Protein AF-A0A3L7VEH7-F1 (afdb_monomer_lite)

Structure (mmCIF, N/CA/C/O backbone):
data_AF-A0A3L7VEH7-F1
#
_entry.id   AF-A0A3L7VEH7-F1
#
loop_
_atom_site.group_PDB
_atom_site.id
_atom_site.type_symbol
_atom_site.label_atom_id
_atom_site.label_alt_id
_atom_site.label_comp_id
_atom_site.label_asym_id
_atom_site.label_entity_id
_atom_site.label_seq_id
_atom_site.pdbx_PDB_ins_code
_atom_site.Cartn_x
_atom_site.Cartn_y
_atom_site.Cartn_z
_atom_site.occupancy
_atom_site.B_iso_or_equiv
_atom_site.auth_seq_id
_atom_site.auth_comp_id
_atom_site.auth_asym_id
_atom_site.auth_atom_id
_atom_site.pdbx_PDB_model_num
ATOM 1 N N . MET A 1 1 ? 9.132 -48.400 -15.496 1.00 42.72 1 MET A N 1
ATOM 2 C CA . MET A 1 1 ? 8.889 -47.820 -14.159 1.00 42.72 1 MET A CA 1
ATOM 3 C C . MET A 1 1 ? 8.603 -46.337 -14.367 1.00 42.72 1 MET A C 1
ATOM 5 O O . MET A 1 1 ? 9.526 -45.604 -14.689 1.00 42.72 1 MET A O 1
ATOM 9 N N . GLN A 1 2 ? 7.333 -45.918 -14.361 1.00 49.00 2 GLN A N 1
ATOM 10 C CA . GLN A 1 2 ? 6.999 -44.491 -14.476 1.00 49.00 2 GLN A CA 1
ATOM 11 C C . GLN A 1 2 ? 7.396 -43.814 -13.155 1.00 49.00 2 GLN A C 1
ATOM 13 O O . GLN A 1 2 ? 7.048 -44.354 -12.101 1.00 49.00 2 GLN A O 1
ATOM 18 N N . PRO A 1 3 ? 8.157 -42.705 -13.163 1.00 55.41 3 PRO A N 1
ATOM 19 C CA . PRO A 1 3 ? 8.474 -42.013 -11.925 1.00 55.41 3 PRO A CA 1
ATOM 20 C C . PRO A 1 3 ? 7.168 -41.486 -11.331 1.00 55.41 3 PRO A C 1
ATOM 22 O O . PRO A 1 3 ? 6.378 -40.859 -12.034 1.00 55.41 3 PRO A O 1
ATOM 25 N N . ALA A 1 4 ? 6.927 -41.767 -10.049 1.00 57.22 4 ALA A N 1
ATOM 26 C CA . ALA A 1 4 ? 5.781 -41.232 -9.330 1.00 57.22 4 ALA A CA 1
ATOM 27 C C . ALA A 1 4 ? 5.812 -39.700 -9.430 1.00 57.22 4 ALA A C 1
ATOM 29 O O . ALA A 1 4 ? 6.678 -39.045 -8.846 1.00 57.22 4 ALA A O 1
ATOM 30 N N . THR A 1 5 ? 4.900 -39.126 -10.213 1.00 56.94 5 THR A N 1
ATOM 31 C CA . THR A 1 5 ? 4.758 -37.680 -10.355 1.00 56.94 5 THR A CA 1
ATOM 32 C C . THR A 1 5 ? 4.186 -37.151 -9.051 1.00 56.94 5 THR A C 1
ATOM 34 O O . THR A 1 5 ? 2.978 -37.185 -8.821 1.00 56.94 5 THR A O 1
ATOM 37 N N . ARG A 1 6 ? 5.068 -36.720 -8.148 1.00 68.69 6 ARG A N 1
ATOM 38 C CA . ARG A 1 6 ? 4.677 -35.978 -6.951 1.00 68.69 6 ARG A CA 1
ATOM 39 C C . ARG A 1 6 ? 3.860 -34.774 -7.421 1.00 68.69 6 ARG A C 1
ATOM 41 O O . ARG A 1 6 ? 4.343 -34.037 -8.279 1.00 68.69 6 ARG A O 1
ATOM 48 N N . SER A 1 7 ? 2.643 -34.605 -6.898 1.00 67.19 7 SER A N 1
ATOM 49 C CA . SER A 1 7 ? 1.818 -33.435 -7.212 1.00 67.19 7 SER A CA 1
ATOM 50 C C . SER A 1 7 ? 2.665 -32.175 -7.037 1.00 67.19 7 SER A C 1
ATOM 52 O O . SER A 1 7 ? 3.406 -32.099 -6.041 1.00 67.19 7 SER A O 1
ATOM 54 N N . PRO A 1 8 ? 2.625 -31.223 -7.984 1.00 67.38 8 PRO A N 1
ATOM 55 C CA . PRO A 1 8 ? 3.457 -30.046 -7.873 1.00 67.38 8 PRO A CA 1
ATOM 56 C C . PRO A 1 8 ? 3.122 -29.324 -6.560 1.00 67.38 8 PRO A C 1
ATOM 58 O O . PRO A 1 8 ? 1.975 -29.331 -6.105 1.00 67.38 8 PRO A O 1
ATOM 61 N N . PRO A 1 9 ? 4.113 -28.739 -5.872 1.00 85.81 9 PRO A N 1
ATOM 62 C CA . PRO A 1 9 ? 3.832 -27.876 -4.737 1.00 85.81 9 PRO A CA 1
ATOM 63 C C . PRO A 1 9 ? 2.804 -26.812 -5.139 1.00 85.81 9 PRO A C 1
ATOM 65 O O . PRO A 1 9 ? 2.871 -26.302 -6.253 1.00 85.81 9 PRO A O 1
ATOM 68 N N . ARG A 1 10 ? 1.913 -26.407 -4.223 1.00 89.69 10 ARG A N 1
ATOM 69 C CA . ARG A 1 10 ? 0.873 -25.386 -4.491 1.00 89.69 10 ARG A CA 1
ATOM 70 C C . ARG A 1 10 ? 1.403 -24.131 -5.200 1.00 89.69 10 ARG A C 1
ATOM 72 O O . ARG A 1 10 ? 0.698 -23.534 -6.003 1.00 89.69 10 ARG A O 1
ATOM 79 N N . LEU A 1 11 ? 2.647 -23.737 -4.912 1.00 88.00 11 LEU A N 1
ATOM 80 C CA . LEU A 1 11 ? 3.319 -22.622 -5.580 1.00 88.00 11 LEU A CA 1
ATOM 81 C C . LEU A 1 11 ? 3.598 -22.896 -7.064 1.00 88.00 11 LEU A C 1
ATOM 83 O O . LEU A 1 11 ? 3.439 -22.000 -7.882 1.00 88.00 11 LEU A O 1
ATOM 87 N N . THR A 1 12 ? 4.028 -24.108 -7.409 1.00 90.94 12 THR A N 1
ATOM 88 C CA . THR A 1 12 ? 4.311 -24.515 -8.788 1.00 90.94 12 THR A CA 1
ATOM 89 C C . THR A 1 12 ? 3.032 -24.544 -9.613 1.00 90.94 12 THR A C 1
ATOM 91 O O . THR A 1 12 ? 3.015 -23.943 -10.683 1.00 90.94 12 THR A O 1
ATOM 94 N N . ASP A 1 13 ? 1.960 -25.141 -9.084 1.00 91.81 13 ASP A N 1
ATOM 95 C CA . ASP A 1 13 ? 0.643 -25.134 -9.735 1.00 91.81 13 ASP A CA 1
ATOM 96 C C . ASP A 1 13 ? 0.143 -23.701 -9.950 1.00 91.81 13 ASP A C 1
ATOM 98 O O . ASP A 1 13 ? -0.307 -23.334 -11.035 1.00 91.81 13 ASP A O 1
ATOM 102 N N . TRP A 1 14 ? 0.253 -22.851 -8.925 1.00 93.50 14 TRP A N 1
ATOM 103 C CA . TRP A 1 14 ? -0.140 -21.451 -9.041 1.00 93.50 14 TRP A CA 1
ATOM 104 C C . TRP A 1 14 ? 0.698 -20.710 -10.091 1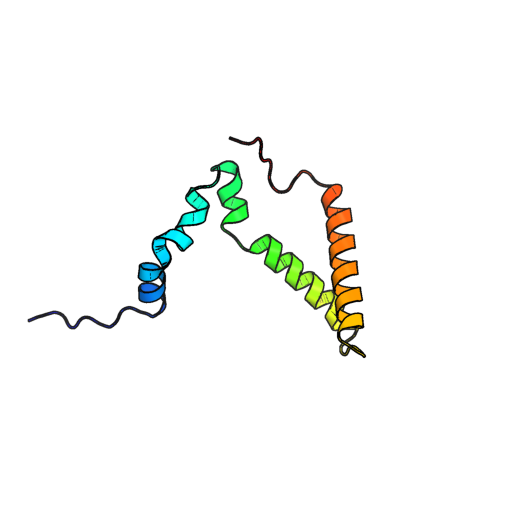.00 93.50 14 TRP A C 1
ATOM 106 O O . TRP A 1 14 ? 0.134 -20.031 -10.944 1.00 93.50 14 TRP A O 1
ATOM 116 N N . LEU A 1 15 ? 2.024 -20.875 -10.082 1.00 93.00 15 LEU A N 1
ATOM 117 C CA . LEU A 1 15 ? 2.920 -20.211 -11.032 1.00 93.00 15 LEU A CA 1
ATOM 118 C C . LEU A 1 15 ? 2.621 -20.635 -12.475 1.00 93.00 15 LEU A C 1
ATOM 120 O O . LEU A 1 15 ? 2.560 -19.779 -13.351 1.00 93.00 15 LEU A O 1
ATOM 124 N N . GLN A 1 16 ? 2.409 -21.932 -12.718 1.00 92.50 16 GLN A N 1
ATOM 125 C CA . GLN A 1 16 ? 2.072 -22.466 -14.042 1.00 92.50 16 GLN A CA 1
ATOM 126 C C . GLN A 1 16 ? 0.770 -21.867 -14.585 1.00 92.50 16 GLN A C 1
ATOM 128 O O . GLN A 1 16 ? 0.692 -21.549 -15.769 1.00 92.50 16 GLN A O 1
ATOM 133 N N . ASN A 1 17 ? -0.215 -21.654 -13.712 1.00 95.25 17 ASN A N 1
ATOM 134 C CA . ASN A 1 17 ? -1.506 -21.080 -14.084 1.00 95.25 17 ASN A CA 1
ATOM 135 C C . ASN A 1 17 ? -1.501 -19.543 -14.201 1.00 95.25 17 ASN A C 1
ATOM 137 O O . ASN A 1 17 ? -2.457 -18.991 -14.731 1.00 95.25 17 ASN A O 1
ATOM 141 N N . ASN A 1 18 ? -0.460 -18.853 -13.716 1.00 95.62 18 ASN A N 1
ATOM 142 C CA . ASN A 1 18 ? -0.403 -17.382 -13.632 1.00 95.62 18 ASN A CA 1
ATOM 143 C C . ASN A 1 18 ? 0.891 -16.803 -14.242 1.00 95.62 18 ASN A C 1
ATOM 145 O O . ASN A 1 18 ? 1.407 -15.771 -13.803 1.00 95.62 18 ASN A O 1
ATOM 149 N N . VAL A 1 19 ? 1.473 -17.487 -15.236 1.00 93.81 19 VAL A N 1
ATOM 150 C CA . VAL A 1 19 ? 2.691 -17.025 -15.929 1.00 93.81 19 VAL A CA 1
ATOM 151 C C . VAL A 1 19 ? 2.528 -15.612 -16.520 1.00 93.81 19 VAL A C 1
ATOM 153 O O . VAL A 1 19 ? 3.442 -14.802 -16.332 1.00 93.81 19 VAL A O 1
ATOM 156 N N . PRO A 1 20 ? 1.414 -15.264 -17.202 1.00 93.62 20 PRO A N 1
ATOM 157 C CA . PRO A 1 20 ? 1.232 -13.918 -17.750 1.00 93.62 20 PRO A CA 1
ATOM 158 C C . PRO A 1 20 ? 1.287 -12.827 -16.672 1.00 93.62 20 PRO A C 1
ATOM 160 O O . PRO A 1 20 ? 1.989 -11.825 -16.827 1.00 93.62 20 PRO A O 1
ATOM 163 N N . GLU A 1 21 ? 0.610 -13.045 -15.547 1.00 92.31 21 GLU A N 1
ATOM 164 C CA . GLU A 1 21 ? 0.554 -12.128 -14.412 1.00 92.31 21 GLU A CA 1
ATOM 165 C C . GLU A 1 21 ? 1.938 -11.989 -13.773 1.00 92.31 21 GLU A C 1
ATOM 167 O O . GLU A 1 21 ? 2.429 -10.870 -13.600 1.00 92.31 21 GLU A O 1
ATOM 172 N N . ALA A 1 22 ? 2.616 -13.112 -13.519 1.00 90.12 22 ALA A N 1
ATOM 173 C CA . ALA A 1 22 ? 3.944 -13.150 -12.908 1.00 90.12 22 ALA A CA 1
ATOM 174 C C . ALA A 1 22 ? 5.011 -12.405 -13.731 1.00 90.12 22 ALA A C 1
ATOM 176 O O . ALA A 1 22 ? 5.965 -11.860 -13.171 1.00 90.12 22 ALA A O 1
ATOM 177 N N . LEU A 1 23 ? 4.850 -12.346 -15.056 1.00 92.56 23 LEU A N 1
ATOM 178 C CA . LEU A 1 23 ? 5.787 -11.685 -15.967 1.00 92.56 23 LEU A CA 1
ATOM 179 C C . LEU A 1 23 ? 5.369 -10.264 -16.369 1.00 92.56 23 LEU A C 1
ATOM 181 O O . LEU A 1 23 ? 6.098 -9.603 -17.112 1.00 92.56 23 LEU A O 1
ATOM 185 N N . THR A 1 24 ? 4.257 -9.743 -15.841 1.00 92.88 24 THR A N 1
ATOM 186 C CA . THR A 1 24 ? 3.716 -8.422 -16.215 1.00 92.88 24 THR A CA 1
ATOM 187 C C . THR A 1 24 ? 4.743 -7.297 -16.077 1.00 92.88 24 THR A C 1
ATOM 189 O O . THR A 1 24 ? 4.803 -6.411 -16.930 1.00 92.88 24 THR A O 1
ATOM 192 N N . VAL A 1 25 ? 5.615 -7.347 -15.062 1.00 92.12 25 VAL A N 1
ATOM 193 C CA . VAL A 1 25 ? 6.638 -6.310 -14.833 1.00 92.12 25 VAL A CA 1
ATOM 194 C C . VAL A 1 25 ? 7.619 -6.164 -16.002 1.00 92.12 25 VAL A C 1
ATOM 196 O O . VAL A 1 25 ? 8.181 -5.089 -16.206 1.00 92.12 25 VAL A O 1
ATOM 199 N N . LEU A 1 26 ? 7.813 -7.212 -16.809 1.00 92.69 26 LEU A N 1
ATOM 200 C CA . LEU A 1 26 ? 8.705 -7.172 -17.969 1.00 92.69 26 LEU A CA 1
ATOM 201 C C . LEU A 1 26 ? 8.164 -6.289 -19.101 1.00 92.69 26 LEU A C 1
ATOM 203 O O . LEU A 1 26 ? 8.957 -5.782 -19.895 1.00 92.69 26 LEU A O 1
ATOM 207 N N . ARG A 1 27 ? 6.847 -6.037 -19.133 1.00 92.00 27 ARG A N 1
ATOM 208 C CA . ARG A 1 27 ? 6.200 -5.125 -20.093 1.00 92.00 27 ARG A CA 1
ATOM 209 C C . ARG A 1 27 ? 6.472 -3.644 -19.809 1.00 92.00 27 ARG A C 1
ATOM 211 O O . ARG A 1 27 ? 6.136 -2.800 -20.630 1.00 92.00 27 ARG A O 1
ATOM 218 N N . ILE A 1 28 ? 7.061 -3.324 -18.661 1.00 88.44 28 ILE A N 1
ATOM 219 C CA . ILE A 1 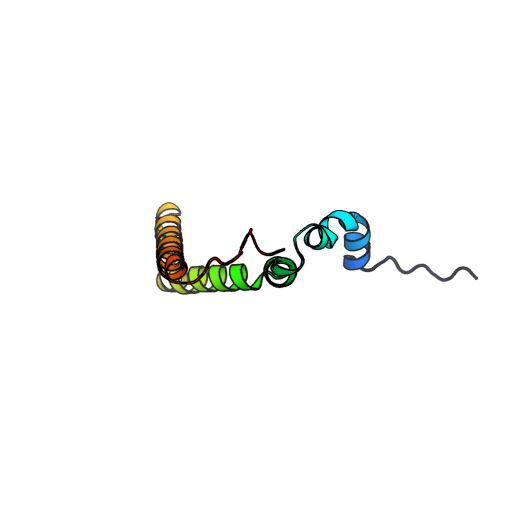28 ? 7.348 -1.955 -18.218 1.00 88.44 28 ILE A CA 1
ATOM 220 C C . ILE A 1 28 ? 8.813 -1.603 -18.560 1.00 88.44 28 ILE A C 1
ATOM 222 O O . ILE A 1 28 ? 9.656 -2.517 -18.540 1.00 88.44 28 ILE A O 1
ATOM 226 N N . PRO A 1 29 ? 9.157 -0.323 -18.851 1.00 90.62 29 PRO A N 1
ATOM 227 C CA . PRO A 1 29 ? 10.539 0.101 -19.077 1.00 90.62 29 PRO A CA 1
ATOM 228 C C . PRO A 1 29 ? 11.507 -0.411 -18.012 1.00 90.62 29 PRO A C 1
ATOM 230 O O . PRO A 1 29 ? 11.194 -0.441 -16.815 1.00 90.62 29 PRO A O 1
ATOM 233 N N . ALA A 1 30 ? 12.702 -0.823 -18.445 1.00 89.88 30 ALA A N 1
ATOM 234 C CA . ALA A 1 30 ? 13.692 -1.463 -17.579 1.00 89.88 30 ALA A CA 1
ATOM 235 C C . ALA A 1 30 ? 14.067 -0.581 -16.377 1.00 89.88 30 ALA A C 1
ATOM 237 O O . ALA A 1 30 ? 14.222 -1.096 -15.264 1.00 89.88 30 ALA A O 1
ATOM 238 N N . ALA A 1 31 ? 14.098 0.741 -16.580 1.00 89.25 31 ALA A N 1
ATOM 239 C CA . ALA A 1 31 ? 14.329 1.747 -15.549 1.00 89.25 31 ALA A CA 1
ATOM 240 C C . ALA A 1 31 ? 13.342 1.664 -14.362 1.00 89.25 31 ALA A C 1
ATOM 242 O O . ALA A 1 31 ? 13.682 2.044 -13.240 1.00 89.25 31 ALA A O 1
ATOM 243 N N . HIS A 1 32 ? 12.130 1.137 -14.567 1.00 89.12 32 HIS A N 1
ATOM 244 C CA . HIS A 1 32 ? 11.074 1.076 -13.546 1.00 89.12 32 HIS A CA 1
ATOM 245 C C . HIS A 1 32 ? 10.906 -0.291 -12.896 1.00 89.12 32 HIS A C 1
ATOM 247 O O . HIS A 1 32 ? 10.417 -0.380 -11.766 1.00 89.12 32 HIS A O 1
ATOM 253 N N . ARG A 1 33 ? 11.352 -1.365 -13.558 1.00 90.94 33 ARG A N 1
ATOM 254 C CA . ARG A 1 33 ? 11.135 -2.747 -13.096 1.00 90.94 33 ARG A CA 1
ATOM 255 C C . ARG A 1 33 ? 11.615 -2.975 -11.669 1.00 90.94 33 ARG A C 1
ATOM 257 O O . ARG A 1 33 ? 10.942 -3.650 -10.899 1.00 90.94 33 ARG A O 1
ATOM 264 N N . ARG A 1 34 ? 12.757 -2.391 -11.280 1.00 88.12 34 ARG A N 1
ATOM 265 C CA . ARG A 1 34 ? 13.299 -2.549 -9.919 1.00 88.12 34 ARG A CA 1
ATOM 266 C C . ARG A 1 34 ? 12.351 -2.015 -8.843 1.00 88.12 34 ARG A C 1
ATOM 268 O O . ARG A 1 34 ? 12.289 -2.623 -7.781 1.00 88.12 34 ARG A O 1
ATOM 275 N N . ARG A 1 35 ? 11.657 -0.904 -9.110 1.00 87.00 35 ARG A N 1
ATOM 276 C CA . ARG A 1 35 ? 10.715 -0.279 -8.169 1.00 87.00 35 ARG A CA 1
ATOM 277 C C . ARG A 1 35 ? 9.365 -0.994 -8.167 1.00 87.00 35 ARG A C 1
ATOM 279 O O . ARG A 1 35 ? 8.771 -1.137 -7.113 1.00 87.00 35 ARG A O 1
ATOM 286 N N . L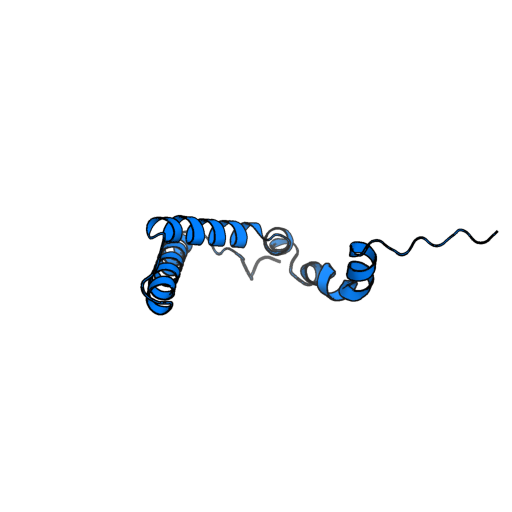EU A 1 36 ? 8.919 -1.472 -9.328 1.00 89.00 36 LEU A N 1
ATOM 287 C CA . LEU A 1 36 ? 7.591 -2.072 -9.496 1.00 89.00 36 LEU A CA 1
ATOM 288 C C . LEU A 1 36 ? 7.523 -3.575 -9.209 1.00 89.00 36 LEU A C 1
ATOM 290 O O . LEU A 1 36 ? 6.450 -4.083 -8.910 1.00 89.00 36 LEU A O 1
ATOM 294 N N . ARG A 1 37 ? 8.645 -4.301 -9.273 1.00 90.19 37 ARG A N 1
ATOM 295 C CA . ARG A 1 37 ? 8.674 -5.740 -8.954 1.00 90.19 37 ARG A CA 1
ATOM 296 C C . ARG A 1 37 ? 8.587 -6.042 -7.455 1.00 90.19 37 ARG A C 1
ATOM 298 O O . ARG A 1 37 ? 8.532 -7.212 -7.095 1.00 90.19 37 ARG A O 1
ATOM 305 N N . THR A 1 38 ? 8.700 -5.033 -6.589 1.00 88.50 38 THR A N 1
ATOM 306 C CA . THR A 1 38 ? 8.692 -5.215 -5.132 1.00 88.50 38 THR A CA 1
ATOM 307 C C . THR A 1 38 ? 7.565 -4.426 -4.485 1.00 88.50 38 THR A C 1
ATOM 309 O O . THR A 1 38 ? 7.126 -3.396 -4.988 1.00 88.50 38 THR A O 1
ATOM 312 N N . THR A 1 39 ? 7.127 -4.897 -3.323 1.00 91.44 39 THR A N 1
ATOM 313 C CA . THR A 1 39 ? 6.088 -4.277 -2.493 1.00 91.44 39 THR A CA 1
ATOM 314 C C . THR A 1 39 ? 6.657 -3.353 -1.418 1.00 91.44 39 THR A C 1
ATOM 316 O O . THR A 1 39 ? 5.907 -2.855 -0.588 1.00 91.44 39 THR A O 1
ATOM 319 N N . ASN A 1 40 ? 7.962 -3.052 -1.442 1.00 89.19 4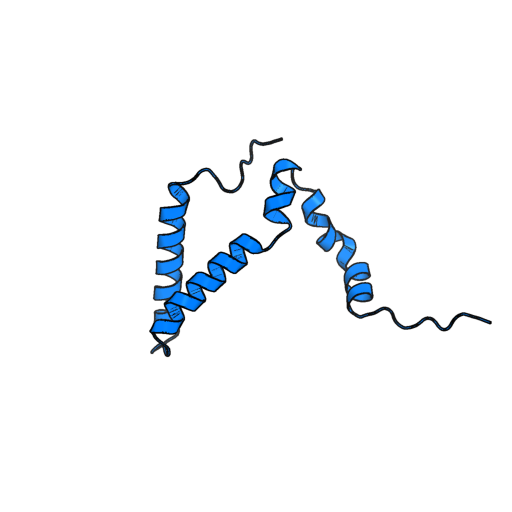0 ASN A N 1
ATOM 320 C CA . ASN A 1 40 ? 8.657 -2.314 -0.376 1.00 89.19 40 ASN A CA 1
ATOM 321 C C . ASN A 1 40 ? 7.996 -0.967 -0.029 1.00 89.19 40 ASN A C 1
ATOM 323 O O . ASN A 1 40 ? 7.898 -0.599 1.140 1.00 89.19 40 ASN A O 1
ATOM 327 N N . GLY A 1 41 ? 7.559 -0.212 -1.044 1.00 87.44 41 GLY A N 1
ATOM 328 C CA . GLY A 1 41 ? 6.873 1.068 -0.836 1.00 87.44 41 GLY A CA 1
ATOM 329 C C . GLY A 1 41 ? 5.526 0.891 -0.136 1.00 87.44 41 GLY A C 1
ATOM 330 O O . GLY A 1 41 ? 5.242 1.588 0.837 1.00 87.44 41 GLY A O 1
ATOM 331 N N . LEU A 1 42 ? 4.744 -0.093 -0.584 1.00 91.19 42 LEU A N 1
ATOM 332 C CA . LEU A 1 42 ? 3.444 -0.437 -0.014 1.00 91.19 42 LEU A CA 1
ATOM 333 C C . LEU A 1 42 ? 3.575 -0.990 1.412 1.00 91.19 42 LEU A C 1
ATOM 335 O O . LEU A 1 42 ? 2.813 -0.615 2.295 1.00 91.19 42 LEU A O 1
ATOM 339 N N . GLU A 1 43 ? 4.568 -1.837 1.669 1.00 94.50 43 GLU A N 1
ATOM 340 C CA . GLU A 1 43 ? 4.860 -2.364 3.004 1.00 94.50 43 GLU A CA 1
ATOM 341 C C . GLU A 1 43 ? 5.246 -1.250 3.977 1.00 94.50 43 GLU A C 1
ATOM 343 O O . GLU A 1 43 ? 4.764 -1.230 5.111 1.00 94.50 43 GLU A O 1
ATOM 348 N N . ARG A 1 44 ? 6.067 -0.287 3.533 1.00 92.25 44 ARG A N 1
ATOM 349 C CA . ARG A 1 44 ? 6.417 0.894 4.332 1.00 92.25 44 ARG A CA 1
ATOM 350 C C . ARG A 1 44 ? 5.182 1.742 4.644 1.00 92.25 44 ARG A C 1
ATOM 352 O O . ARG A 1 44 ? 5.013 2.138 5.795 1.00 92.25 44 ARG A O 1
ATOM 359 N N . LEU A 1 45 ? 4.316 1.967 3.654 1.00 92.50 45 LEU A N 1
ATOM 360 C CA . LEU A 1 45 ? 3.058 2.700 3.813 1.00 92.50 45 LEU A CA 1
ATOM 361 C C . LEU A 1 45 ? 2.129 2.010 4.823 1.00 92.50 45 LEU A C 1
ATOM 363 O O . LEU A 1 45 ? 1.698 2.618 5.799 1.00 92.50 45 LEU A O 1
ATOM 367 N N . ASN A 1 46 ? 1.897 0.709 4.644 1.00 94.81 46 ASN A N 1
ATOM 368 C CA . ASN A 1 46 ? 1.054 -0.096 5.528 1.00 94.81 46 ASN A CA 1
ATOM 369 C C . ASN A 1 46 ? 1.602 -0.148 6.956 1.00 94.81 46 ASN A C 1
ATOM 371 O O . ASN A 1 46 ? 0.836 -0.101 7.920 1.00 94.81 46 ASN A O 1
ATOM 375 N N . LYS A 1 47 ? 2.929 -0.223 7.112 1.00 95.62 47 LYS A N 1
ATOM 376 C CA . LYS A 1 47 ? 3.578 -0.181 8.425 1.00 95.62 47 LYS A CA 1
ATOM 377 C C . LYS A 1 47 ? 3.316 1.146 9.130 1.00 95.62 47 LYS A C 1
ATOM 379 O O . LYS A 1 47 ? 3.065 1.138 10.333 1.00 95.62 47 LYS A O 1
ATOM 384 N N . GLU A 1 48 ? 3.347 2.256 8.401 1.00 94.69 48 GLU A N 1
ATOM 385 C CA . GLU A 1 48 ? 3.123 3.581 8.973 1.00 94.69 48 GLU A CA 1
ATOM 386 C C . GLU A 1 48 ? 1.661 3.812 9.362 1.00 94.69 48 GLU A C 1
ATOM 388 O O . GLU A 1 48 ? 1.392 4.256 10.480 1.00 94.69 48 GLU A O 1
ATOM 393 N N . ILE A 1 49 ? 0.718 3.404 8.505 1.00 94.56 49 ILE A N 1
ATOM 394 C CA . ILE A 1 49 ? -0.712 3.396 8.843 1.00 94.56 49 ILE A CA 1
ATOM 395 C C . ILE A 1 49 ? -0.924 2.578 10.117 1.00 94.56 49 ILE A C 1
ATOM 397 O O . ILE A 1 49 ? -1.453 3.101 11.096 1.00 94.56 49 ILE A O 1
ATOM 401 N N . LYS A 1 50 ? -0.422 1.334 10.155 1.00 94.75 50 LYS A N 1
ATOM 402 C CA . LYS A 1 50 ? -0.543 0.454 11.324 1.00 94.75 50 LYS A CA 1
ATOM 403 C C . LYS A 1 50 ? 0.037 1.093 12.586 1.00 94.75 50 LYS A C 1
ATOM 405 O O . LYS A 1 50 ? -0.603 1.042 13.634 1.00 94.75 50 LYS A O 1
ATOM 410 N N . ARG A 1 51 ? 1.225 1.703 12.498 1.00 95.81 51 ARG A N 1
ATOM 411 C CA . ARG A 1 51 ? 1.894 2.369 13.626 1.00 95.81 51 ARG A CA 1
ATOM 412 C C . ARG A 1 51 ? 1.036 3.498 14.197 1.00 95.81 51 ARG A C 1
ATOM 414 O O . ARG A 1 51 ? 0.877 3.577 15.413 1.00 95.81 51 ARG A O 1
ATOM 421 N N . ARG A 1 52 ? 0.474 4.355 13.341 1.00 94.06 52 ARG A N 1
ATOM 422 C CA . ARG A 1 52 ? -0.319 5.517 13.774 1.00 94.06 52 ARG A CA 1
ATOM 423 C C . ARG A 1 52 ? -1.717 5.135 14.249 1.00 94.06 52 ARG A C 1
ATOM 425 O O . ARG A 1 52 ? -2.200 5.708 15.221 1.00 94.06 52 ARG A O 1
ATOM 432 N N . THR A 1 53 ? -2.339 4.120 13.653 1.00 94.19 53 THR A N 1
ATOM 433 C CA . THR A 1 53 ? -3.636 3.612 14.126 1.00 94.19 53 THR A CA 1
ATOM 434 C C . THR A 1 53 ? -3.517 2.853 15.449 1.00 94.19 53 THR A C 1
ATOM 436 O O . THR A 1 53 ? -4.457 2.847 16.238 1.00 94.19 53 THR A O 1
ATOM 439 N N . GLN A 1 54 ? -2.364 2.234 15.733 1.00 93.44 54 GLN A N 1
ATOM 440 C CA . GLN A 1 54 ? -2.150 1.448 16.954 1.00 93.44 54 GLN A CA 1
ATOM 441 C C . GLN A 1 54 ? -2.208 2.292 18.240 1.00 93.44 54 GLN A C 1
ATOM 443 O O . GLN A 1 54 ? -2.553 1.757 19.293 1.00 93.44 54 GLN A O 1
ATOM 448 N N . VAL A 1 55 ? -1.932 3.600 18.167 1.00 92.75 55 VAL A N 1
ATOM 449 C CA . VAL A 1 55 ? -2.002 4.513 19.324 1.00 92.75 55 VAL A CA 1
ATOM 450 C C . VAL A 1 55 ? -3.427 4.629 19.871 1.00 92.75 55 VAL A C 1
ATOM 452 O O . VAL A 1 55 ? -3.614 4.633 21.085 1.00 92.75 55 VAL A O 1
ATOM 455 N N . ALA A 1 56 ? -4.435 4.659 18.994 1.00 88.44 56 ALA A N 1
ATOM 456 C CA . ALA A 1 56 ? -5.836 4.762 19.399 1.00 88.44 56 ALA A CA 1
ATOM 457 C C . ALA A 1 56 ? -6.367 3.468 20.046 1.00 88.44 56 ALA A C 1
ATOM 459 O O . ALA A 1 56 ? -7.294 3.538 20.847 1.00 88.44 56 ALA A O 1
ATOM 460 N N . LYS A 1 57 ? -5.763 2.304 19.740 1.00 89.00 57 LYS A N 1
ATOM 461 C CA . LYS A 1 57 ? -6.152 0.926 20.134 1.00 89.00 57 LYS A CA 1
ATOM 462 C C . LYS A 1 57 ? -7.566 0.483 19.719 1.00 89.00 57 LYS A C 1
ATOM 464 O O . LYS A 1 57 ? -7.725 -0.655 19.291 1.00 89.00 57 LYS A O 1
ATOM 469 N N . LEU A 1 58 ? -8.565 1.355 19.826 1.00 93.75 58 LEU A N 1
ATOM 470 C CA . LEU A 1 58 ? -9.962 1.157 19.459 1.00 93.75 58 LEU A CA 1
ATOM 471 C C . LEU A 1 58 ? -10.503 2.445 18.826 1.00 93.75 58 LEU A C 1
ATOM 473 O O . LEU A 1 58 ? -10.178 3.546 19.265 1.00 93.75 58 LEU A O 1
ATOM 477 N N . PHE A 1 59 ? -11.356 2.305 17.814 1.00 96.06 59 PHE A N 1
ATOM 478 C CA . PHE A 1 59 ? -12.037 3.430 17.178 1.00 96.06 59 PHE A CA 1
ATOM 479 C C . PHE A 1 59 ? -13.538 3.378 17.479 1.00 96.06 59 PHE A C 1
ATOM 481 O O . PHE A 1 59 ? -14.107 2.288 17.509 1.00 96.06 59 PHE A O 1
ATOM 488 N N . PRO A 1 60 ? -14.198 4.535 17.664 1.00 95.56 60 PRO A N 1
ATOM 489 C CA . PRO A 1 60 ? -15.630 4.585 17.965 1.00 95.56 60 PRO A CA 1
ATOM 490 C C . PRO A 1 60 ? -16.511 4.189 16.770 1.00 95.56 60 PRO A C 1
ATOM 492 O O . PRO A 1 60 ? -17.667 3.829 16.955 1.00 95.56 60 PRO A O 1
ATOM 495 N N . ASN A 1 61 ? -15.988 4.284 15.543 1.00 96.50 61 ASN A N 1
ATOM 496 C CA . ASN A 1 61 ? -16.620 3.824 14.305 1.00 96.50 61 ASN A CA 1
ATOM 497 C C . ASN A 1 61 ? -15.589 3.759 13.164 1.00 96.50 61 ASN A C 1
ATOM 499 O O . ASN A 1 61 ? -14.490 4.316 13.267 1.00 96.50 61 ASN A O 1
ATOM 503 N N . GLU A 1 62 ? -15.972 3.127 12.054 1.00 96.81 62 GLU A N 1
ATOM 504 C CA . GLU A 1 62 ? -15.143 2.995 10.850 1.00 96.81 62 GLU A CA 1
ATOM 505 C C . GLU A 1 62 ? -14.758 4.353 10.245 1.00 96.81 62 GLU A C 1
ATOM 507 O O . GLU A 1 62 ? -13.598 4.569 9.896 1.00 96.81 62 GLU A O 1
ATOM 512 N N . ALA A 1 63 ? -15.683 5.318 10.222 1.00 97.81 63 ALA A N 1
ATOM 513 C CA . ALA A 1 63 ? -15.415 6.662 9.709 1.00 97.81 63 ALA A CA 1
ATOM 514 C C . ALA A 1 63 ? -14.275 7.371 10.465 1.00 97.81 63 ALA A C 1
ATOM 516 O O . ALA A 1 63 ? -13.544 8.176 9.892 1.00 97.81 63 ALA A O 1
ATOM 517 N N . SER A 1 64 ? -14.088 7.082 11.754 1.00 96.06 64 SER A N 1
ATOM 518 C CA . SER A 1 64 ? -13.003 7.656 12.558 1.00 96.06 64 SER A CA 1
ATOM 519 C C . SER A 1 64 ? -11.646 7.045 12.221 1.00 96.06 64 SER A C 1
ATOM 521 O O . SER A 1 64 ? -10.659 7.776 12.142 1.00 96.06 64 SER A O 1
ATOM 523 N N . LEU A 1 65 ? -11.602 5.734 11.967 1.00 95.62 65 LEU A N 1
ATOM 524 C CA . LEU A 1 65 ? -10.404 5.059 11.464 1.00 95.62 65 LEU A CA 1
ATOM 525 C C . LEU A 1 65 ? -10.039 5.579 10.071 1.00 95.62 65 LEU A C 1
ATOM 527 O O . LEU A 1 65 ? -8.885 5.934 9.834 1.00 95.62 65 LEU A O 1
ATOM 531 N N . LEU A 1 66 ? -11.026 5.674 9.176 1.00 96.81 66 LEU A N 1
ATOM 532 C CA . LEU A 1 66 ? -10.830 6.160 7.814 1.00 96.81 66 LEU A CA 1
ATOM 533 C C . LEU A 1 66 ? -10.290 7.593 7.796 1.00 96.81 66 LEU A C 1
ATOM 535 O O . LEU A 1 66 ? -9.364 7.880 7.039 1.00 96.81 66 LEU A O 1
ATOM 539 N N . ARG A 1 67 ? -10.809 8.479 8.659 1.00 96.81 67 ARG A N 1
ATOM 540 C CA . ARG A 1 67 ? -10.293 9.849 8.811 1.00 96.81 67 ARG A CA 1
ATOM 541 C C . ARG A 1 67 ? -8.817 9.864 9.196 1.00 96.81 67 ARG A C 1
ATOM 543 O O . ARG A 1 67 ? -8.046 10.580 8.566 1.00 96.81 67 ARG A O 1
ATOM 550 N N . LEU A 1 68 ? -8.414 9.063 10.186 1.00 95.31 68 LEU A N 1
ATOM 551 C CA . LEU A 1 68 ? -7.009 8.988 10.585 1.00 95.31 68 LEU A CA 1
ATOM 552 C C . LEU A 1 68 ? -6.142 8.426 9.456 1.00 95.31 68 LEU A C 1
ATOM 554 O O . LEU A 1 68 ? -5.140 9.038 9.109 1.00 95.31 68 LEU A O 1
ATOM 558 N N . ALA A 1 69 ? -6.524 7.292 8.865 1.00 95.25 69 ALA A N 1
ATOM 559 C CA . ALA A 1 69 ? -5.760 6.679 7.781 1.00 95.25 69 ALA A CA 1
ATOM 560 C C . ALA A 1 69 ? -5.592 7.637 6.591 1.00 95.25 69 ALA A C 1
ATOM 562 O O . ALA A 1 69 ? -4.488 7.769 6.071 1.00 95.25 69 ALA A O 1
ATOM 563 N N . SER A 1 70 ? -6.652 8.360 6.219 1.00 96.19 70 SER A N 1
ATOM 564 C CA . SER A 1 70 ? -6.607 9.360 5.146 1.00 96.19 70 SER A CA 1
ATOM 565 C C . SER A 1 70 ? -5.673 10.518 5.490 1.00 96.19 70 SER A C 1
ATOM 567 O O . SER A 1 70 ? -4.848 10.882 4.665 1.00 96.19 70 SER A O 1
ATOM 569 N N . ALA A 1 71 ? -5.727 11.039 6.721 1.00 95.31 71 ALA A N 1
ATOM 570 C CA . ALA A 1 71 ? -4.819 12.098 7.164 1.00 95.31 71 ALA A CA 1
ATOM 571 C C . ALA A 1 71 ? -3.343 11.660 7.119 1.00 95.31 71 ALA A C 1
ATOM 573 O O . ALA A 1 71 ? -2.488 12.422 6.680 1.00 95.31 71 ALA A O 1
ATOM 574 N N . VAL A 1 72 ? -3.044 10.415 7.509 1.00 93.44 72 VAL A N 1
ATOM 575 C CA . VAL A 1 72 ? -1.688 9.845 7.405 1.00 93.44 72 VAL A CA 1
ATOM 576 C C . VAL A 1 72 ? -1.232 9.745 5.951 1.00 93.44 72 VAL A C 1
ATOM 578 O O . VAL A 1 72 ? -0.081 10.045 5.646 1.00 93.44 72 VAL A O 1
ATOM 581 N N . LEU A 1 73 ? -2.118 9.312 5.053 1.00 93.44 73 LEU A N 1
ATOM 582 C CA . LEU A 1 73 ? -1.819 9.227 3.625 1.00 93.44 73 LEU A CA 1
ATOM 583 C C . LEU A 1 73 ? -1.575 10.608 3.007 1.00 93.44 73 LEU A C 1
ATOM 585 O O . LEU A 1 73 ? -0.659 10.735 2.197 1.00 93.44 73 LEU A O 1
ATOM 589 N N . SER A 1 74 ? -2.356 11.620 3.398 1.00 93.75 74 SER A N 1
ATOM 590 C CA . SER A 1 74 ? -2.150 13.009 2.977 1.00 93.75 74 SER A CA 1
ATOM 591 C C . SER A 1 74 ? -0.786 13.526 3.425 1.00 93.75 74 SER A C 1
ATOM 593 O O . SER A 1 74 ? -0.014 13.952 2.582 1.00 93.75 74 SER A O 1
ATOM 595 N N . GLU A 1 75 ? -0.427 13.366 4.701 1.00 91.44 75 GLU A N 1
ATOM 596 C CA . GLU A 1 75 ? 0.880 13.805 5.217 1.00 91.44 75 GLU A CA 1
ATOM 597 C C . GLU A 1 75 ? 2.057 13.136 4.486 1.00 91.44 75 GLU A C 1
ATOM 599 O O . GLU A 1 75 ? 3.007 13.798 4.084 1.00 91.44 75 GLU A O 1
ATOM 604 N N . ILE A 1 76 ? 1.979 11.822 4.243 1.00 88.62 76 ILE A N 1
ATOM 605 C CA . ILE A 1 76 ? 3.019 11.096 3.494 1.00 88.62 76 ILE A CA 1
ATOM 606 C C . ILE A 1 76 ? 3.094 11.559 2.034 1.00 88.62 76 ILE A C 1
ATOM 608 O O . ILE A 1 76 ? 4.170 11.504 1.434 1.00 88.62 76 ILE A O 1
ATOM 612 N N . SER A 1 77 ? 1.960 11.945 1.447 1.00 87.25 77 SER A N 1
ATOM 613 C CA . SER A 1 77 ? 1.911 12.454 0.075 1.00 87.25 77 SER A CA 1
ATOM 614 C C . SER A 1 77 ? 2.548 13.837 -0.003 1.00 87.25 77 SER A C 1
ATOM 616 O O . SER A 1 77 ? 3.421 14.025 -0.844 1.00 87.25 77 SER A O 1
ATOM 618 N N . ASP A 1 78 ? 2.216 14.736 0.926 1.00 85.38 78 ASP A N 1
ATOM 619 C CA . ASP A 1 78 ? 2.794 16.081 1.022 1.00 85.38 78 ASP A CA 1
ATOM 620 C C . ASP A 1 78 ? 4.323 16.021 1.221 1.00 85.38 78 ASP A C 1
ATOM 622 O O . ASP A 1 78 ? 5.074 16.698 0.521 1.00 85.38 78 ASP A O 1
ATOM 626 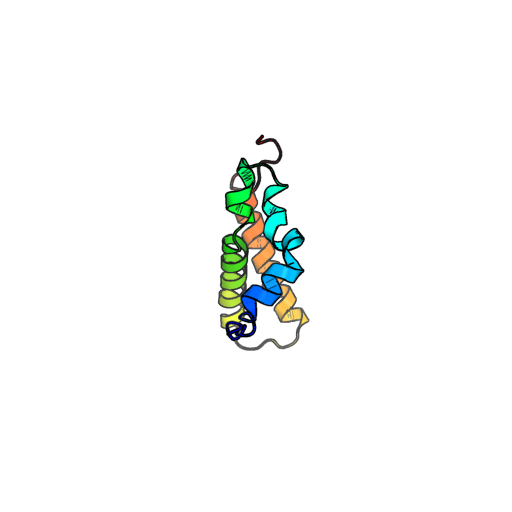N N . ASP A 1 79 ? 4.810 15.132 2.096 1.00 78.81 79 ASP A N 1
ATOM 627 C CA . ASP A 1 79 ? 6.249 14.865 2.281 1.00 78.81 79 ASP A CA 1
ATOM 628 C C . ASP A 1 79 ? 6.910 14.226 1.041 1.00 78.81 79 ASP A C 1
ATOM 630 O O . ASP A 1 79 ? 8.128 14.294 0.838 1.00 78.81 79 ASP A O 1
ATOM 634 N N . GLY A 1 80 ? 6.117 13.517 0.237 1.00 64.44 80 GLY A N 1
ATOM 635 C CA . GLY A 1 80 ? 6.546 12.847 -0.984 1.00 64.44 80 GLY A CA 1
ATOM 636 C C . GLY A 1 80 ? 6.694 13.802 -2.166 1.00 64.44 80 GLY A C 1
ATOM 637 O O . GLY A 1 80 ? 7.596 13.601 -2.978 1.00 64.44 80 GLY A O 1
ATOM 638 N N . GLU A 1 81 ? 5.865 14.844 -2.247 1.00 57.91 81 GLU A N 1
ATOM 639 C CA . GLU A 1 81 ? 5.932 15.888 -3.281 1.00 57.91 81 GLU A CA 1
ATOM 640 C C . GLU A 1 81 ? 7.224 16.714 -3.198 1.00 57.91 81 GLU A C 1
ATOM 642 O O . GLU A 1 81 ? 7.722 17.214 -4.209 1.00 57.91 81 GLU A O 1
ATOM 647 N N . THR A 1 82 ? 7.846 16.774 -2.020 1.00 56.34 82 THR A N 1
ATOM 648 C CA . THR A 1 82 ? 9.161 17.389 -1.801 1.00 56.34 82 THR A CA 1
ATOM 649 C C . THR A 1 82 ? 10.322 16.568 -2.380 1.00 56.34 82 THR A C 1
ATOM 651 O O . THR A 1 82 ? 11.433 17.089 -2.512 1.00 56.34 82 THR A O 1
ATOM 654 N N . TYR A 1 83 ? 10.108 15.299 -2.759 1.00 55.22 83 TYR A N 1
ATOM 655 C CA . TYR A 1 83 ? 11.130 14.413 -3.326 1.00 55.22 83 TYR A CA 1
ATOM 656 C C . TYR A 1 83 ? 10.794 14.001 -4.771 1.00 55.22 83 TYR A C 1
ATOM 658 O O . TYR A 1 83 ? 9.644 13.828 -5.154 1.00 55.22 83 TYR A O 1
ATOM 666 N N . ARG A 1 84 ? 11.826 13.832 -5.612 1.00 60.88 84 ARG A N 1
ATOM 667 C CA . ARG A 1 84 ? 11.703 13.507 -7.051 1.00 60.88 84 ARG A CA 1
ATOM 668 C C . ARG A 1 84 ? 10.699 12.374 -7.324 1.00 60.88 84 ARG A C 1
ATOM 670 O O . ARG A 1 84 ? 10.712 11.365 -6.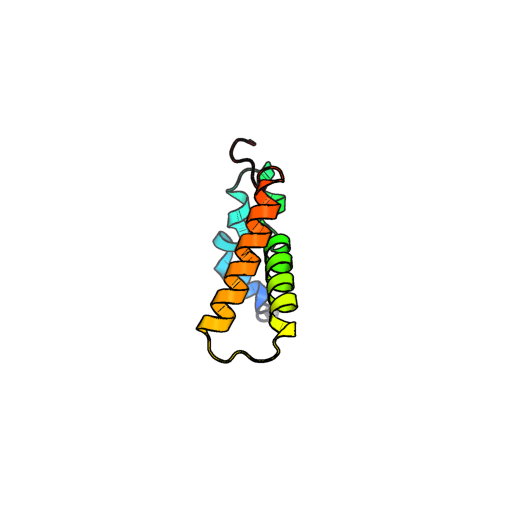620 1.00 60.88 84 ARG A O 1
ATOM 677 N N . ALA A 1 85 ? 9.941 12.499 -8.419 1.00 70.75 85 ALA A N 1
ATOM 678 C CA . ALA A 1 85 ? 8.935 11.531 -8.863 1.00 70.75 85 ALA A CA 1
ATOM 679 C C . ALA A 1 85 ? 9.376 10.059 -8.690 1.00 70.75 85 ALA A C 1
ATOM 681 O O . ALA A 1 85 ? 10.432 9.633 -9.179 1.00 70.75 85 ALA A O 1
ATOM 682 N N . TYR A 1 86 ? 8.541 9.265 -8.005 1.00 77.06 86 TYR A N 1
ATOM 683 C CA . TYR A 1 86 ? 8.824 7.857 -7.693 1.00 77.06 86 TYR A CA 1
ATOM 684 C C . TYR A 1 86 ? 8.983 6.987 -8.948 1.00 77.06 86 TYR A C 1
ATOM 686 O O . TYR A 1 86 ? 9.722 6.001 -8.933 1.00 77.06 86 TYR A O 1
ATOM 694 N N . LEU A 1 87 ? 8.356 7.365 -10.060 1.00 83.56 87 LEU A N 1
ATOM 695 C CA . LEU A 1 87 ? 8.613 6.831 -11.394 1.00 83.56 87 LEU A CA 1
ATOM 696 C C . LEU A 1 87 ? 8.817 8.013 -12.339 1.00 83.56 87 LEU A C 1
ATOM 698 O O . LEU A 1 87 ? 8.007 8.933 -12.357 1.00 83.56 87 LEU A O 1
ATOM 702 N N . ASN A 1 88 ? 9.902 7.988 -13.109 1.00 81.38 88 ASN A N 1
ATOM 703 C CA . ASN A 1 88 ? 10.104 8.952 -14.184 1.00 81.38 88 ASN A CA 1
ATOM 704 C C . ASN A 1 88 ? 9.577 8.351 -15.485 1.00 81.38 88 ASN A C 1
ATOM 706 O O . ASN A 1 88 ? 10.305 7.602 -16.122 1.00 81.38 88 ASN A O 1
ATOM 710 N N . MET A 1 89 ? 8.357 8.691 -15.887 1.00 76.38 89 MET A N 1
ATOM 711 C CA . MET A 1 89 ? 7.729 8.110 -17.081 1.00 76.38 89 MET A CA 1
ATOM 712 C C . MET A 1 89 ? 8.448 8.454 -18.398 1.00 76.38 89 MET A C 1
ATOM 714 O O . MET A 1 89 ? 8.160 7.836 -19.418 1.00 76.38 89 MET A O 1
ATOM 718 N N . GLU A 1 90 ? 9.406 9.387 -18.379 1.00 77.81 90 GLU A N 1
ATOM 719 C CA . GLU A 1 90 ? 10.264 9.707 -19.526 1.00 77.81 90 GLU A CA 1
ATOM 720 C C . GLU A 1 90 ? 11.569 8.896 -19.564 1.00 77.81 90 GLU A C 1
ATOM 722 O O . GLU A 1 90 ? 12.328 8.964 -20.533 1.00 77.81 90 GLU A O 1
ATOM 727 N N . ALA A 1 91 ? 11.864 8.118 -18.519 1.00 66.31 91 ALA A N 1
ATOM 728 C CA . ALA A 1 91 ? 13.034 7.252 -18.498 1.00 66.31 91 ALA A CA 1
ATOM 729 C C . ALA A 1 91 ? 12.816 6.057 -19.443 1.00 66.31 91 ALA A C 1
ATOM 731 O O . ALA A 1 91 ? 11.983 5.191 -19.173 1.00 66.31 91 ALA A O 1
ATOM 732 N N . ARG A 1 92 ? 13.578 6.019 -20.544 1.00 57.03 92 ARG A N 1
ATOM 733 C CA . ARG A 1 92 ? 13.649 4.865 -21.458 1.00 57.03 92 ARG A CA 1
ATOM 734 C C . ARG A 1 92 ? 14.226 3.626 -20.770 1.00 57.03 92 ARG A C 1
ATOM 736 O O . ARG A 1 92 ? 15.235 3.762 -20.042 1.00 57.03 92 ARG A O 1
#

Foldseek 3Di:
DPPPPDDDPPVVVVCVVCVCVLCVLVVDPPQCSVVPVDCVVVVVLVVQLCVQLVVVVDDPDPVRSVVSSVVSVVVVVVVPVVDPDPDDNPDD

Secondary structure (DSSP, 8-state):
-----PPPPHHHHHHHHTHHHHTGGGGS-HHHHHHHT--HHHHHHHHHHHHHHHTTSS-SSHHHHHHHHHHHHHHHHHHHHTS--SS-TT--

pLDDT: mean 85.82, std 13.12, range [42.72, 97.81]

Radius of gyration: 20.61 Å; chains: 1; bounding box: 31×65×42 Å

Sequence (92 aa):
MQPATRSPPRLTDWLQNNVPEALTVLRIPAAHRRRLRTTNGLERLNKEIKRRTQVAKLFPNEASLLRLASAVLSEISDDGETYRAYLNMEAR